Protein AF-A0A388RXY1-F1 (afdb_monomer)

Radiu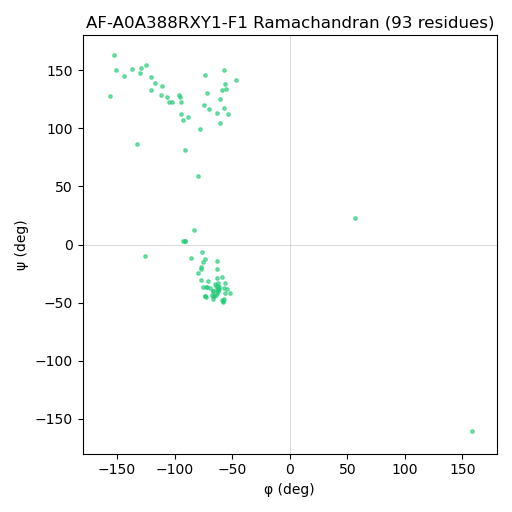s of gyration: 19.33 Å; Cα contacts (8 Å, |Δi|>4): 39; chains: 1; bounding box: 36×38×50 Å

Structure (mmCIF, N/CA/C/O backbone):
data_AF-A0A388RXY1-F1
#
_entry.id   AF-A0A388RXY1-F1
#
loop_
_atom_site.group_PDB
_atom_site.id
_atom_site.type_symbol
_atom_site.label_atom_id
_atom_site.label_alt_id
_atom_site.label_comp_id
_atom_site.label_asym_id
_atom_site.label_entity_id
_atom_site.label_seq_id
_atom_site.pdbx_PDB_ins_code
_atom_site.Cartn_x
_atom_site.Cartn_y
_atom_site.Cartn_z
_atom_site.occupancy
_atom_site.B_iso_or_equiv
_atom_site.auth_seq_id
_atom_site.auth_comp_id
_atom_site.auth_asym_id
_atom_site.auth_atom_id
_atom_site.pdbx_PDB_model_num
ATOM 1 N N . MET A 1 1 ? -9.879 15.200 8.967 1.00 63.88 1 MET A N 1
ATOM 2 C CA . MET A 1 1 ? -8.421 15.382 9.132 1.00 63.88 1 MET A CA 1
ATOM 3 C C . MET A 1 1 ? -7.733 14.578 8.036 1.00 63.88 1 MET A C 1
ATOM 5 O O . MET A 1 1 ? -8.194 13.479 7.759 1.00 63.88 1 MET A O 1
ATOM 9 N N . GLN A 1 2 ? -6.733 15.134 7.351 1.00 75.50 2 GLN A N 1
ATOM 10 C CA . GLN A 1 2 ? -5.951 14.413 6.338 1.00 75.50 2 GLN A CA 1
ATOM 11 C C . GLN A 1 2 ? -4.581 14.123 6.943 1.00 75.50 2 GLN A C 1
ATOM 13 O O . GLN A 1 2 ? -3.935 15.038 7.448 1.00 75.50 2 GLN A O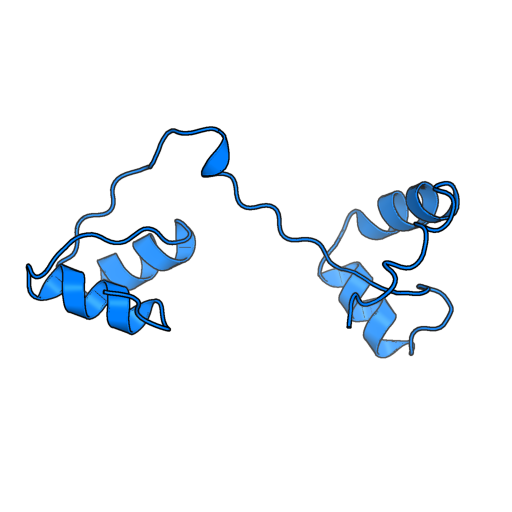 1
ATOM 18 N N . VAL A 1 3 ? -4.163 12.863 6.922 1.00 79.94 3 VAL A N 1
ATOM 19 C CA . VAL A 1 3 ? -2.858 12.422 7.427 1.00 79.94 3 VAL A CA 1
ATOM 20 C C . VAL A 1 3 ? -2.062 11.840 6.271 1.00 79.94 3 VAL A C 1
ATOM 22 O O . VAL A 1 3 ? -2.611 11.167 5.401 1.00 79.94 3 VAL A O 1
ATOM 25 N N . ASN A 1 4 ? -0.768 12.145 6.230 1.00 82.00 4 ASN A N 1
ATOM 26 C CA . ASN A 1 4 ? 0.055 11.886 5.049 1.00 82.00 4 ASN A CA 1
ATOM 27 C C . ASN A 1 4 ? 0.737 10.505 5.063 1.00 82.00 4 ASN A C 1
ATOM 29 O O . ASN A 1 4 ? 1.530 10.193 4.178 1.00 82.00 4 ASN A O 1
ATOM 33 N N . SER A 1 5 ? 0.470 9.678 6.075 1.00 89.62 5 SER A N 1
ATOM 34 C CA . SER A 1 5 ? 1.127 8.385 6.231 1.00 89.62 5 SER A CA 1
ATOM 35 C C . SER A 1 5 ? 0.242 7.368 6.953 1.00 89.62 5 SER A C 1
ATOM 37 O O . SER A 1 5 ? -0.621 7.716 7.760 1.00 89.62 5 SER A O 1
ATOM 39 N N . TYR A 1 6 ? 0.430 6.087 6.632 1.00 91.06 6 TYR A N 1
ATOM 40 C CA 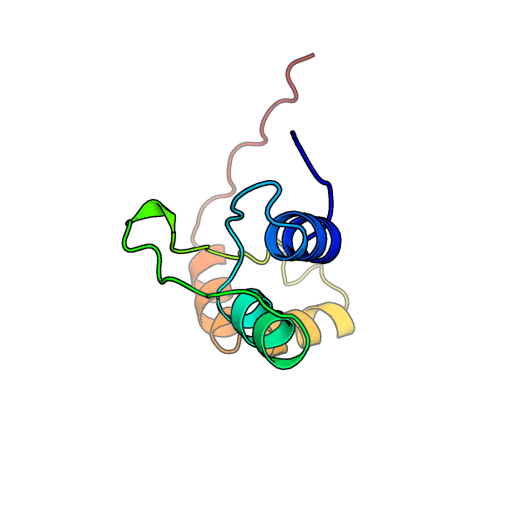. TYR A 1 6 ? -0.405 5.006 7.167 1.00 91.06 6 TYR A CA 1
ATOM 41 C C . TYR A 1 6 ? -0.161 4.734 8.655 1.00 91.06 6 TYR A C 1
ATOM 43 O O . TYR A 1 6 ? -1.090 4.352 9.358 1.00 91.06 6 TYR A O 1
ATOM 51 N N . ASP A 1 7 ? 1.060 4.936 9.141 1.00 92.50 7 ASP A N 1
ATOM 52 C CA . ASP A 1 7 ? 1.398 4.868 10.564 1.00 92.50 7 ASP A CA 1
ATOM 53 C C . ASP A 1 7 ? 0.673 5.958 11.360 1.00 92.50 7 ASP A C 1
ATOM 55 O O . ASP A 1 7 ? 0.063 5.648 12.377 1.00 92.50 7 ASP A O 1
ATOM 59 N N . ALA A 1 8 ? 0.628 7.196 10.857 1.00 93.69 8 ALA A N 1
ATOM 60 C CA . ALA A 1 8 ? -0.133 8.274 11.488 1.00 93.69 8 ALA A CA 1
ATOM 61 C C . ALA A 1 8 ? -1.642 7.972 11.527 1.00 93.69 8 ALA A C 1
ATOM 63 O O . ALA A 1 8 ? -2.291 8.234 12.538 1.00 93.69 8 ALA A O 1
ATOM 64 N N . VAL A 1 9 ? -2.197 7.368 10.463 1.00 94.25 9 VAL A N 1
ATOM 65 C CA . VAL A 1 9 ? -3.582 6.857 10.479 1.00 94.25 9 VAL A CA 1
ATOM 66 C C . VAL A 1 9 ? -3.761 5.843 11.608 1.00 94.25 9 VAL A C 1
ATOM 68 O O . VAL A 1 9 ? -4.711 5.954 12.373 1.00 94.25 9 VAL A O 1
ATOM 71 N N . CYS A 1 10 ? -2.871 4.854 11.715 1.00 94.75 10 CYS A N 1
ATOM 72 C CA . CYS A 1 10 ? -3.018 3.784 12.701 1.00 94.75 10 CYS A CA 1
ATOM 73 C C . CYS A 1 10 ? -2.883 4.304 14.137 1.00 94.75 10 CYS A C 1
ATOM 75 O O . CYS A 1 10 ? -3.688 3.918 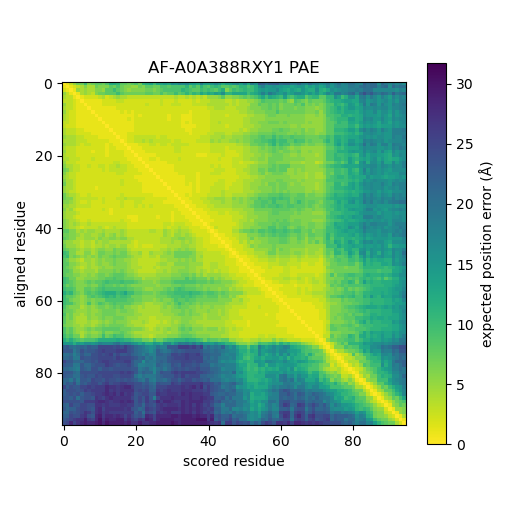14.973 1.00 94.75 10 CYS A O 1
ATOM 77 N N . LEU A 1 11 ? -1.958 5.233 14.397 1.00 94.31 11 LEU A N 1
ATOM 78 C CA . LEU A 1 11 ? -1.811 5.890 15.702 1.00 94.31 11 LEU A CA 1
ATOM 79 C C . LEU A 1 11 ? -3.061 6.689 16.092 1.00 94.31 11 LEU A C 1
ATOM 81 O O . LEU A 1 11 ? -3.493 6.649 17.242 1.00 94.31 11 LEU A O 1
ATOM 85 N N . MET A 1 12 ? -3.676 7.388 15.134 1.00 94.94 12 MET A N 1
ATOM 86 C CA . MET A 1 12 ? -4.938 8.100 15.359 1.00 94.94 12 MET A CA 1
ATOM 87 C C . MET A 1 12 ? -6.078 7.132 15.712 1.00 94.94 12 MET A C 1
ATOM 89 O O . MET A 1 12 ? -6.866 7.423 16.608 1.00 94.94 12 MET A O 1
ATOM 93 N N . VAL A 1 13 ? -6.167 5.988 15.023 1.00 95.50 13 VAL A N 1
ATOM 94 C CA . VAL A 1 13 ? -7.178 4.951 15.298 1.00 95.50 13 VAL A CA 1
ATOM 95 C C . VAL A 1 13 ? -6.942 4.296 16.660 1.00 95.50 13 VAL A C 1
ATOM 97 O O . VAL A 1 13 ? -7.890 4.119 17.412 1.00 95.50 13 VAL A O 1
ATOM 100 N N . GLU A 1 14 ? -5.693 3.968 16.992 1.00 96.06 14 GLU A N 1
ATOM 101 C CA . GLU A 1 14 ? -5.302 3.385 18.284 1.00 96.06 14 GLU A CA 1
ATOM 102 C C . GLU A 1 14 ? -5.567 4.331 19.462 1.00 96.06 14 GLU A C 1
ATOM 104 O O . GLU A 1 14 ? -5.855 3.878 20.563 1.00 96.06 14 GLU A O 1
ATOM 109 N N . SER A 1 15 ? -5.528 5.643 19.220 1.00 95.94 15 SER A N 1
ATOM 110 C CA . SER A 1 15 ? -5.873 6.668 20.214 1.00 95.94 15 SER A CA 1
ATOM 111 C C . SER A 1 15 ? -7.384 6.935 20.311 1.00 95.94 15 SER A C 1
ATOM 113 O O . SER A 1 15 ? -7.785 7.960 20.859 1.00 95.94 15 SER A O 1
ATOM 115 N N . ASP A 1 16 ? -8.223 6.078 19.717 1.00 94.88 16 ASP A N 1
ATOM 116 C CA . ASP A 1 16 ? -9.684 6.222 19.638 1.00 94.88 16 ASP A CA 1
ATOM 117 C C . ASP A 1 16 ? -10.159 7.539 18.986 1.00 94.88 16 ASP A C 1
ATOM 119 O O . ASP A 1 16 ? -11.291 7.987 19.172 1.00 94.88 16 ASP A O 1
ATOM 123 N N 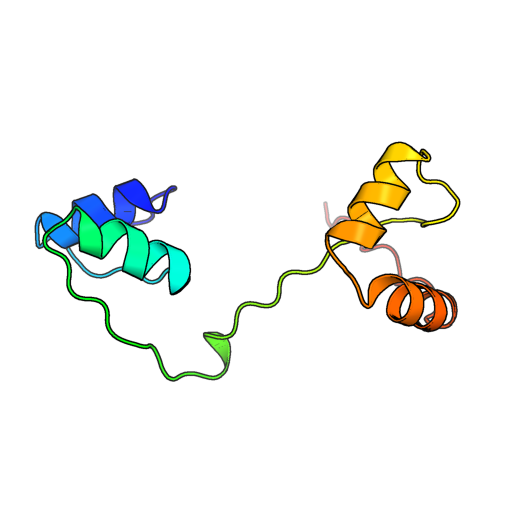. MET A 1 17 ? -9.313 8.173 18.165 1.00 94.62 17 MET A N 1
ATOM 124 C CA . MET A 1 17 ? -9.609 9.471 17.541 1.00 94.62 17 MET A CA 1
ATOM 125 C C . MET A 1 17 ? -10.254 9.354 16.151 1.00 94.62 17 MET A C 1
ATOM 127 O O . MET A 1 17 ? -10.494 10.371 15.495 1.00 94.62 17 MET A O 1
ATOM 131 N N . GLY A 1 18 ? -10.536 8.140 15.665 1.00 92.75 18 GLY A N 1
ATOM 132 C CA . GLY A 1 18 ? -11.262 7.945 14.410 1.00 92.75 18 GLY A CA 1
ATOM 133 C C . GLY A 1 18 ? -11.064 6.585 13.745 1.00 92.75 18 GLY A C 1
ATOM 134 O O . GLY A 1 18 ? -10.642 5.615 14.364 1.00 92.75 18 GLY A O 1
ATOM 135 N N . ILE A 1 19 ? -11.376 6.533 12.446 1.00 94.69 19 ILE A N 1
ATOM 136 C CA . ILE A 1 19 ? -11.239 5.352 11.580 1.00 94.69 19 ILE A CA 1
ATOM 137 C C . ILE A 1 19 ? -10.390 5.678 10.345 1.00 94.69 19 ILE A C 1
ATOM 139 O O . ILE A 1 19 ? -10.332 6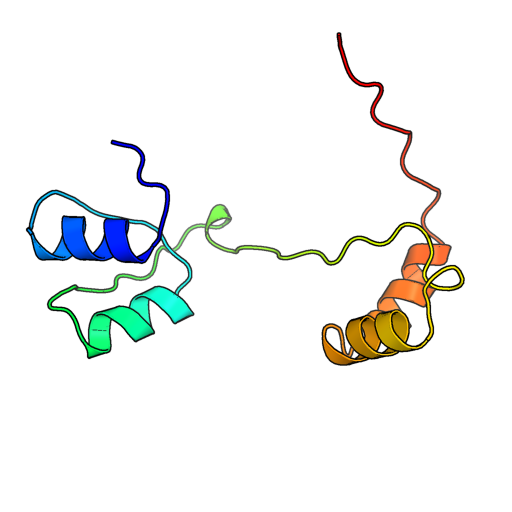.829 9.907 1.00 94.69 19 ILE A O 1
ATOM 143 N N . GLY A 1 20 ? -9.754 4.662 9.758 1.00 93.06 20 GLY A N 1
ATOM 144 C CA . GLY A 1 20 ? -8.894 4.807 8.584 1.00 93.06 20 GLY A CA 1
ATOM 145 C C . GLY A 1 20 ? -9.105 3.712 7.541 1.00 93.06 20 GLY A C 1
ATOM 146 O O . GLY A 1 20 ? -9.463 2.585 7.871 1.00 93.06 20 GLY A O 1
ATOM 147 N N . ILE A 1 21 ? -8.857 4.042 6.270 1.00 93.12 21 ILE A N 1
ATOM 148 C CA . ILE A 1 21 ? -8.883 3.095 5.147 1.00 93.12 21 ILE A CA 1
ATOM 149 C C . ILE A 1 21 ? -7.456 2.932 4.626 1.00 93.12 21 ILE A C 1
ATOM 151 O O . ILE A 1 21 ? -6.777 3.913 4.328 1.00 93.12 21 ILE A O 1
ATOM 155 N N . LEU A 1 22 ? -7.002 1.688 4.494 1.00 92.31 22 LEU A N 1
ATOM 156 C CA . LEU A 1 22 ? -5.660 1.355 4.028 1.00 92.31 22 LEU A CA 1
ATOM 157 C C . LEU A 1 22 ? -5.640 -0.026 3.346 1.00 92.31 22 LEU A C 1
ATOM 159 O O . LEU A 1 22 ? -6.567 -0.817 3.532 1.00 92.31 22 LEU A O 1
ATOM 163 N N . PRO A 1 23 ? -4.599 -0.350 2.553 1.00 91.69 23 PRO A N 1
ATOM 164 C CA . PRO A 1 23 ? -4.427 -1.689 1.996 1.00 91.69 23 PRO A CA 1
ATOM 165 C C . PRO A 1 23 ? -4.405 -2.770 3.084 1.00 91.69 23 PRO A C 1
ATOM 167 O O . PRO A 1 23 ? -3.741 -2.615 4.110 1.00 91.69 23 PRO A O 1
ATOM 170 N N . VAL A 1 24 ? -5.073 -3.899 2.824 1.00 92.12 24 VAL A N 1
ATOM 171 C CA . VAL A 1 24 ? -5.244 -4.994 3.798 1.00 92.12 24 VAL A CA 1
ATOM 172 C C . VAL A 1 24 ? -3.922 -5.514 4.371 1.00 92.12 24 VAL A C 1
ATOM 174 O O . VAL A 1 24 ? -3.834 -5.771 5.568 1.00 92.12 24 VAL A O 1
ATOM 177 N N . SER A 1 25 ? -2.872 -5.599 3.549 1.00 90.25 25 SER A N 1
ATOM 178 C CA . SER A 1 25 ? -1.549 -6.066 3.975 1.00 90.25 25 SER A CA 1
ATOM 179 C C . SER A 1 25 ? -0.905 -5.148 5.016 1.00 90.25 25 SER A C 1
ATOM 181 O O . SER A 1 25 ? -0.248 -5.627 5.940 1.00 90.25 25 SER A O 1
ATOM 183 N N . LEU A 1 26 ? -1.116 -3.833 4.899 1.00 92.25 26 LEU A N 1
ATOM 184 C CA . LEU A 1 26 ? -0.649 -2.862 5.885 1.00 92.25 26 LEU A CA 1
ATOM 185 C C . LEU A 1 26 ? -1.500 -2.923 7.152 1.00 92.25 26 LEU A C 1
ATOM 187 O O . LEU A 1 26 ? -0.937 -2.981 8.240 1.00 92.25 26 LEU A O 1
ATOM 191 N N . ALA A 1 27 ? -2.828 -2.998 7.022 1.00 94.19 27 ALA A N 1
ATOM 192 C CA . ALA A 1 27 ? -3.735 -3.088 8.169 1.00 94.19 27 ALA A CA 1
ATOM 193 C C . ALA A 1 27 ? -3.410 -4.297 9.051 1.00 94.19 27 ALA A C 1
ATOM 195 O O . ALA A 1 27 ? -3.252 -4.167 10.261 1.00 94.19 27 ALA A O 1
ATOM 196 N N . GLN A 1 28 ? -3.215 -5.462 8.429 1.00 94.62 28 GLN A N 1
ATOM 197 C CA . GLN A 1 28 ? -2.803 -6.682 9.121 1.00 94.62 28 GLN A CA 1
ATOM 198 C C . GLN A 1 28 ? -1.429 -6.544 9.778 1.00 94.62 28 GLN A C 1
ATOM 200 O O . GLN A 1 28 ? -1.209 -7.103 10.847 1.00 94.62 28 GLN A O 1
ATOM 205 N N . ARG A 1 29 ? -0.489 -5.818 9.159 1.00 94.56 29 ARG A N 1
ATOM 206 C CA . ARG A 1 29 ? 0.840 -5.599 9.738 1.00 94.56 29 ARG A CA 1
ATOM 207 C C . ARG A 1 29 ? 0.771 -4.742 10.998 1.00 94.56 29 ARG A C 1
ATOM 209 O O . ARG A 1 29 ? 1.395 -5.127 11.979 1.00 94.56 29 ARG A O 1
ATOM 216 N N . TYR A 1 30 ? 0.032 -3.635 10.971 1.00 95.50 30 TYR A N 1
ATOM 217 C CA . TYR A 1 30 ? -0.111 -2.752 12.131 1.00 95.50 30 TYR A CA 1
ATOM 218 C C . TYR A 1 30 ? -0.930 -3.398 13.249 1.00 95.50 30 TYR A C 1
ATOM 220 O O . TYR A 1 30 ? -0.537 -3.309 14.404 1.00 95.50 30 TYR A O 1
ATOM 228 N N . ALA A 1 31 ? -1.976 -4.160 12.923 1.00 95.69 31 ALA A N 1
ATOM 229 C CA . ALA A 1 31 ? -2.766 -4.892 13.917 1.00 95.69 31 ALA A CA 1
ATOM 230 C C . ALA A 1 31 ? -1.975 -5.971 14.686 1.00 95.69 31 ALA A C 1
ATOM 232 O O . ALA A 1 31 ? -2.444 -6.458 15.708 1.00 95.69 31 ALA A O 1
ATOM 233 N N . ARG A 1 32 ? -0.774 -6.360 14.222 1.00 96.19 32 ARG A N 1
ATOM 234 C CA . ARG A 1 32 ? 0.129 -7.237 14.993 1.00 96.19 32 ARG A CA 1
ATOM 235 C C . ARG A 1 32 ? 0.861 -6.514 16.123 1.00 96.19 32 ARG A C 1
ATOM 237 O O . ARG A 1 32 ? 1.369 -7.183 17.014 1.00 96.19 32 ARG A O 1
ATOM 244 N N . THR A 1 33 ? 0.982 -5.192 16.050 1.00 95.62 33 THR A N 1
ATOM 245 C CA . THR A 1 33 ? 1.803 -4.389 16.970 1.00 95.62 33 THR A CA 1
ATOM 246 C C . THR A 1 33 ? 1.033 -3.261 17.654 1.00 95.62 33 THR A C 1
ATOM 248 O O . THR A 1 33 ? 1.588 -2.639 18.548 1.00 95.62 33 THR A O 1
ATOM 251 N N . MET A 1 34 ? -0.200 -2.983 17.227 1.00 95.69 34 MET A N 1
ATOM 252 C CA . MET A 1 34 ? -1.059 -1.899 17.714 1.00 95.69 34 MET A CA 1
ATOM 253 C C . MET A 1 34 ? -2.442 -2.439 18.085 1.00 95.69 34 MET A C 1
ATOM 255 O O . MET A 1 34 ? -2.920 -3.406 17.483 1.00 95.69 34 MET A O 1
ATOM 259 N N . ALA A 1 35 ? -3.115 -1.786 19.029 1.00 95.62 35 ALA A N 1
ATOM 260 C CA . ALA A 1 35 ? -4.449 -2.138 19.512 1.00 95.62 35 ALA A CA 1
ATOM 261 C C . ALA A 1 35 ? -5.564 -1.657 18.560 1.00 95.62 35 ALA A C 1
ATOM 263 O O . ALA A 1 35 ? -6.452 -0.902 18.939 1.00 95.62 35 ALA A O 1
ATOM 264 N N . ILE A 1 36 ? -5.534 -2.108 17.301 1.00 95.75 36 ILE A N 1
ATOM 265 C CA . ILE A 1 36 ? -6.503 -1.716 16.267 1.00 95.75 36 ILE A CA 1
ATOM 266 C C . ILE A 1 36 ? -7.260 -2.918 15.699 1.00 95.75 36 ILE A C 1
ATOM 268 O O . ILE A 1 36 ? -6.710 -4.002 15.496 1.00 95.75 36 ILE A O 1
ATOM 272 N N . ARG A 1 37 ? -8.542 -2.718 15.377 1.00 95.69 37 ARG A N 1
ATOM 273 C CA . ARG A 1 37 ? -9.379 -3.730 14.721 1.00 95.69 37 ARG A CA 1
ATOM 274 C C . ARG A 1 37 ? -9.401 -3.514 13.210 1.00 95.69 37 ARG A C 1
ATOM 276 O O . ARG A 1 37 ? -9.734 -2.433 12.735 1.00 95.69 37 ARG A O 1
ATOM 283 N N . VAL A 1 38 ? -9.124 -4.571 12.449 1.00 96.12 38 VAL A N 1
ATOM 284 C CA . VAL A 1 38 ? -9.220 -4.556 10.982 1.00 96.12 38 VAL A CA 1
ATOM 285 C C . VAL A 1 38 ? -10.578 -5.095 10.546 1.00 96.12 38 VAL A C 1
ATOM 287 O O . VAL A 1 38 ? -10.954 -6.206 10.913 1.00 96.12 38 VAL A O 1
ATOM 290 N N . VAL A 1 39 ? -11.293 -4.326 9.727 1.00 94.94 39 VAL A N 1
ATOM 291 C CA . VAL A 1 39 ? -12.563 -4.731 9.111 1.00 94.94 39 VAL A CA 1
ATOM 292 C C . VAL A 1 39 ? -12.409 -4.677 7.594 1.00 94.94 39 VAL A C 1
ATOM 294 O O . VAL A 1 39 ? -11.869 -3.713 7.050 1.00 94.94 39 VAL A O 1
ATOM 297 N N . ARG A 1 40 ? -12.852 -5.728 6.894 1.00 92.69 40 ARG A N 1
ATOM 298 C CA . ARG A 1 40 ? -12.822 -5.760 5.428 1.00 92.69 40 ARG A CA 1
ATOM 299 C C . ARG A 1 40 ? -13.877 -4.805 4.875 1.00 92.69 40 ARG A C 1
ATOM 301 O O . ARG A 1 40 ? -15.040 -4.877 5.254 1.00 92.69 40 ARG A O 1
ATOM 308 N N . LEU A 1 41 ? -13.462 -3.962 3.937 1.00 93.69 41 LEU A N 1
ATOM 309 C CA . LEU A 1 41 ? -14.349 -3.057 3.223 1.00 93.69 41 LEU A CA 1
ATOM 310 C C . LEU A 1 41 ? -14.834 -3.709 1.931 1.00 93.69 41 LEU A C 1
ATOM 312 O O . LEU A 1 41 ? -14.057 -3.876 0.988 1.00 93.69 41 LEU A O 1
ATOM 316 N N . ASP A 1 42 ? -16.101 -4.108 1.915 1.00 93.12 42 ASP A N 1
ATOM 317 C CA . ASP A 1 42 ? -16.715 -4.779 0.773 1.00 93.12 42 ASP A CA 1
ATOM 318 C C . ASP A 1 42 ? -17.364 -3.765 -0.167 1.00 93.12 42 ASP A C 1
ATOM 320 O O . ASP A 1 42 ? -18.553 -3.462 -0.091 1.00 93.12 42 ASP A O 1
ATOM 324 N N . ALA A 1 43 ? -16.537 -3.162 -1.016 1.00 90.88 43 ALA A N 1
ATOM 325 C CA . ALA A 1 43 ? -17.003 -2.224 -2.021 1.00 90.88 43 ALA A CA 1
ATOM 326 C C . ALA A 1 43 ? -16.184 -2.354 -3.314 1.00 90.88 43 ALA A C 1
ATOM 328 O O . ALA A 1 43 ? -14.965 -2.535 -3.242 1.00 90.88 43 ALA A O 1
ATOM 329 N N . PRO A 1 44 ? -16.793 -2.182 -4.505 1.00 89.19 44 PRO A N 1
ATOM 330 C CA . PRO A 1 44 ? -16.083 -2.319 -5.781 1.00 89.19 44 PRO A CA 1
ATOM 331 C C . PRO A 1 44 ? -14.857 -1.404 -5.914 1.00 89.19 44 PRO A C 1
ATOM 333 O O . PRO A 1 44 ? -13.848 -1.778 -6.509 1.00 89.19 44 PRO A O 1
ATOM 336 N N . TRP A 1 45 ? -14.919 -0.212 -5.318 1.00 89.50 45 TRP A N 1
ATOM 337 C CA . TRP A 1 45 ? -13.834 0.767 -5.328 1.00 89.50 45 TRP A CA 1
ATOM 338 C C . TRP A 1 45 ? -12.677 0.419 -4.378 1.00 89.50 45 TRP A C 1
ATOM 340 O O . TRP A 1 45 ? -11.593 0.985 -4.510 1.00 89.50 45 TRP A O 1
ATOM 350 N N . ALA A 1 46 ? -12.868 -0.509 -3.432 1.00 91.19 46 ALA A N 1
ATOM 351 C CA . ALA A 1 46 ? -11.845 -0.892 -2.455 1.00 91.19 46 ALA A CA 1
ATOM 352 C C . ALA A 1 46 ? -10.720 -1.743 -3.079 1.00 91.19 46 ALA A C 1
ATOM 354 O O . ALA A 1 46 ? -9.658 -1.933 -2.479 1.00 91.19 46 ALA A O 1
ATOM 355 N N . HIS A 1 47 ? -10.920 -2.232 -4.307 1.00 88.69 47 HIS A N 1
ATOM 356 C CA . HIS A 1 47 ? -9.899 -2.928 -5.078 1.00 88.69 47 HIS A CA 1
ATOM 357 C C . HIS A 1 47 ? -8.903 -1.943 -5.693 1.00 88.69 47 HIS A C 1
ATOM 359 O O . HIS A 1 47 ? -9.124 -1.358 -6.755 1.00 88.69 47 HIS A O 1
ATOM 365 N N . ARG A 1 48 ? -7.753 -1.795 -5.034 1.00 83.38 48 ARG A N 1
ATOM 366 C CA . ARG A 1 48 ? -6.659 -0.956 -5.526 1.00 83.38 48 ARG A CA 1
ATOM 367 C C . ARG A 1 48 ? -5.936 -1.627 -6.698 1.00 83.38 48 ARG A C 1
ATOM 369 O O . ARG A 1 48 ? -5.332 -2.682 -6.528 1.00 83.38 48 ARG A O 1
ATOM 376 N N . LYS A 1 49 ? -5.929 -0.974 -7.863 1.00 84.50 49 LYS A N 1
ATOM 377 C CA . LYS A 1 49 ? -5.097 -1.351 -9.018 1.00 84.50 49 LYS A CA 1
ATOM 378 C C . LYS A 1 49 ? -3.798 -0.542 -9.003 1.00 84.50 49 LYS A C 1
ATOM 380 O O . LYS A 1 49 ? -3.843 0.687 -8.988 1.00 84.50 49 LYS A O 1
ATOM 385 N N . LEU A 1 50 ? -2.654 -1.223 -8.976 1.00 82.94 50 LE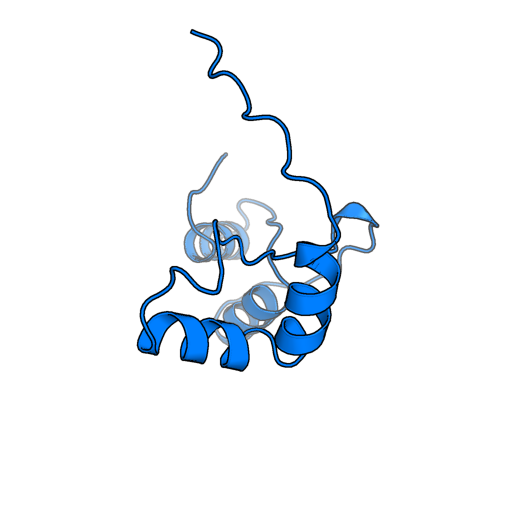U A N 1
ATOM 386 C CA . LEU A 1 50 ? -1.331 -0.609 -9.121 1.00 82.94 50 LEU A CA 1
ATOM 387 C C . LEU A 1 50 ? -0.832 -0.865 -10.540 1.00 82.94 50 LEU A C 1
ATOM 389 O O . LEU A 1 50 ? -0.732 -2.017 -10.949 1.00 82.94 50 LEU A O 1
ATOM 393 N N . ASN A 1 51 ? -0.520 0.204 -11.269 1.00 85.44 51 ASN A N 1
ATOM 394 C CA . ASN A 1 51 ? -0.031 0.120 -12.642 1.00 85.44 51 ASN A CA 1
ATOM 395 C C . ASN A 1 51 ? 1.435 0.551 -12.695 1.00 85.44 51 ASN A C 1
ATOM 397 O O . ASN A 1 51 ? 1.803 1.569 -12.103 1.00 85.44 51 ASN A O 1
ATOM 401 N N . LEU A 1 52 ? 2.254 -0.201 -13.429 1.00 85.44 52 LEU A N 1
ATOM 402 C CA . LEU A 1 52 ? 3.626 0.176 -13.745 1.00 85.44 52 LEU A CA 1
ATOM 403 C C . LEU A 1 52 ? 3.642 0.883 -15.104 1.00 85.44 52 LEU A C 1
ATOM 405 O O . LEU A 1 52 ? 3.356 0.269 -16.128 1.00 85.44 52 LEU A O 1
ATOM 409 N N . CYS A 1 53 ? 3.946 2.180 -15.112 1.00 87.25 53 CYS A N 1
ATOM 410 C CA . CYS A 1 53 ? 3.894 3.001 -16.322 1.00 87.25 53 CYS A CA 1
ATOM 411 C C . CYS A 1 53 ? 5.301 3.293 -16.842 1.00 87.25 53 CYS A C 1
ATOM 413 O O . CYS A 1 53 ? 6.111 3.909 -16.149 1.00 87.25 53 CYS A O 1
ATOM 415 N N . ILE A 1 54 ? 5.562 2.915 -18.089 1.00 85.44 54 ILE A N 1
ATOM 416 C CA . ILE A 1 54 ? 6.819 3.178 -18.790 1.00 85.44 54 ILE A CA 1
ATOM 417 C C . ILE A 1 54 ? 6.519 3.777 -20.160 1.00 85.44 54 ILE A C 1
ATOM 419 O O . ILE A 1 54 ? 5.491 3.486 -20.765 1.00 85.44 54 ILE A O 1
ATOM 423 N N . ARG A 1 55 ? 7.404 4.649 -20.649 1.00 84.19 55 ARG A N 1
ATOM 424 C CA . ARG A 1 55 ? 7.213 5.293 -21.957 1.00 84.19 55 ARG A CA 1
ATOM 425 C C . ARG A 1 55 ? 7.465 4.331 -23.118 1.00 84.19 55 ARG A C 1
ATOM 427 O O . ARG A 1 55 ? 6.736 4.358 -24.096 1.00 84.19 55 ARG A O 1
ATOM 434 N N . SER A 1 56 ? 8.541 3.559 -23.029 1.00 86.38 56 SER A N 1
ATOM 435 C CA . SER A 1 56 ? 8.930 2.539 -23.999 1.00 86.38 56 SER A CA 1
ATOM 436 C C . SER A 1 56 ? 9.800 1.529 -23.270 1.00 86.38 56 SER A C 1
ATOM 438 O O . SER A 1 56 ? 10.750 1.930 -22.599 1.00 86.38 56 SER A O 1
ATOM 440 N N . TYR A 1 57 ? 9.458 0.248 -23.377 1.00 86.94 57 TYR A N 1
ATOM 441 C CA . TYR A 1 57 ? 10.220 -0.831 -22.754 1.00 86.94 57 TYR A CA 1
ATOM 442 C C . TYR A 1 57 ? 11.609 -0.984 -23.387 1.00 86.94 57 TYR A C 1
ATOM 444 O O . TYR A 1 57 ? 12.606 -1.107 -22.677 1.00 86.94 57 TYR A O 1
ATOM 452 N N . GLU A 1 58 ? 11.698 -0.855 -24.712 1.00 87.75 58 GLU A N 1
ATOM 453 C CA . GLU A 1 58 ? 12.962 -0.958 -25.451 1.00 87.75 58 GLU A CA 1
ATOM 454 C C . GLU A 1 58 ? 13.947 0.162 -25.101 1.00 87.75 58 GLU A C 1
ATOM 456 O O . GLU A 1 58 ? 15.155 -0.060 -25.022 1.00 87.75 58 GLU A O 1
ATOM 461 N N . ALA A 1 59 ? 13.433 1.359 -24.810 1.00 91.06 59 ALA A N 1
ATOM 462 C CA . ALA A 1 59 ? 14.250 2.506 -24.422 1.00 91.06 59 ALA A CA 1
ATOM 463 C C . ALA A 1 59 ? 14.761 2.444 -22.968 1.00 91.06 59 ALA A C 1
ATOM 465 O O . ALA A 1 59 ? 15.525 3.318 -22.553 1.00 91.06 59 ALA A O 1
ATOM 466 N N . LEU A 1 60 ? 14.335 1.460 -22.166 1.00 92.31 60 LEU A N 1
ATOM 467 C CA . LEU A 1 60 ? 14.794 1.317 -20.784 1.00 92.31 60 LEU A CA 1
ATOM 468 C C . LEU A 1 60 ? 16.235 0.789 -20.719 1.00 92.31 60 LEU A C 1
ATOM 470 O O . LEU A 1 60 ? 16.611 -0.094 -21.490 1.00 92.31 60 LEU A O 1
ATOM 474 N N . PRO A 1 61 ? 17.035 1.220 -19.729 1.00 95.06 61 PRO A N 1
ATOM 475 C CA . PRO A 1 61 ? 18.266 0.522 -19.378 1.00 95.06 61 PRO A CA 1
ATOM 476 C C . PRO A 1 61 ? 17.993 -0.947 -19.019 1.00 95.06 61 PRO A C 1
ATOM 478 O O . PRO A 1 61 ? 16.953 -1.273 -18.443 1.00 95.06 61 PRO A O 1
ATOM 481 N N . VAL A 1 62 ? 18.963 -1.832 -19.272 1.00 93.62 62 VAL A N 1
ATOM 482 C CA . VAL A 1 62 ? 18.846 -3.282 -19.004 1.00 93.62 62 VAL A CA 1
ATOM 483 C C . VAL A 1 62 ? 18.394 -3.574 -17.567 1.00 93.62 62 VAL A C 1
ATOM 485 O O . VAL A 1 62 ? 17.543 -4.433 -17.349 1.00 93.62 62 VAL A O 1
ATOM 488 N N . ALA A 1 63 ? 18.925 -2.844 -16.582 1.00 94.75 63 ALA A N 1
ATOM 489 C CA . ALA A 1 63 ? 18.551 -3.015 -15.178 1.00 94.75 63 ALA A CA 1
ATOM 490 C C . ALA A 1 63 ? 17.068 -2.692 -14.914 1.00 94.75 63 ALA A C 1
ATOM 492 O O . ALA A 1 63 ? 16.409 -3.398 -14.153 1.00 94.75 63 ALA A O 1
ATOM 493 N N . ALA A 1 64 ? 16.524 -1.666 -15.575 1.00 92.06 64 ALA A N 1
ATOM 494 C CA . ALA A 1 64 ? 15.120 -1.291 -15.441 1.00 92.06 64 ALA A CA 1
ATOM 495 C C . ALA A 1 64 ? 14.189 -2.305 -16.124 1.00 92.06 64 ALA A C 1
ATOM 497 O O . ALA A 1 64 ? 13.144 -2.622 -15.563 1.00 92.06 64 ALA A O 1
ATOM 498 N N . ARG A 1 65 ? 14.585 -2.879 -17.272 1.00 91.81 65 ARG A N 1
ATOM 499 C CA . ARG A 1 65 ? 13.843 -3.990 -17.898 1.00 91.81 65 ARG A CA 1
ATOM 500 C C . ARG A 1 65 ? 13.734 -5.196 -16.968 1.00 91.81 65 ARG A C 1
ATOM 502 O O . ARG A 1 65 ? 12.630 -5.654 -16.707 1.00 91.81 65 ARG A O 1
ATOM 509 N N . LYS A 1 66 ? 14.850 -5.613 -16.357 1.00 92.00 66 LYS A N 1
ATOM 510 C CA . LYS A 1 66 ? 14.853 -6.711 -15.373 1.00 92.00 66 LYS A CA 1
ATOM 511 C C . LYS A 1 66 ? 13.911 -6.456 -14.194 1.00 92.00 66 LYS A C 1
ATOM 513 O O . LYS A 1 66 ? 13.279 -7.387 -13.708 1.00 92.00 66 LYS A O 1
ATOM 518 N N . LEU A 1 67 ? 13.815 -5.209 -13.727 1.00 92.38 67 LEU A N 1
ATOM 519 C CA . LEU A 1 67 ? 12.873 -4.842 -12.670 1.00 92.38 67 LEU A CA 1
ATOM 520 C C . LEU A 1 67 ? 11.418 -4.974 -13.135 1.00 92.38 67 LEU A C 1
ATOM 522 O O . LEU A 1 67 ? 10.599 -5.507 -12.393 1.00 92.38 67 LEU A O 1
ATOM 526 N N . VAL A 1 68 ? 11.097 -4.503 -14.344 1.00 92.06 68 VAL A N 1
ATOM 527 C CA . VAL A 1 68 ? 9.756 -4.647 -14.934 1.00 92.06 68 VAL A CA 1
ATOM 528 C C . VAL A 1 68 ? 9.380 -6.125 -15.031 1.00 92.06 68 VAL A C 1
ATOM 530 O O . VAL A 1 68 ? 8.315 -6.502 -14.548 1.00 92.06 68 VAL A O 1
ATOM 533 N N . ASP A 1 69 ? 10.273 -6.959 -15.563 1.00 89.56 69 ASP A N 1
ATOM 534 C CA . ASP A 1 69 ? 10.046 -8.401 -15.719 1.00 89.56 69 ASP A CA 1
ATOM 535 C C . ASP A 1 69 ? 9.837 -9.090 -14.360 1.00 89.56 69 ASP A C 1
ATOM 537 O O . ASP A 1 69 ? 9.002 -9.980 -14.217 1.00 89.56 69 ASP A O 1
ATOM 541 N N . HIS A 1 70 ? 10.561 -8.648 -13.326 1.00 90.06 70 HIS A N 1
ATOM 542 C CA . HIS A 1 70 ? 10.427 -9.190 -11.976 1.00 90.06 70 HIS A CA 1
ATOM 543 C C . HIS A 1 70 ? 9.125 -8.763 -11.282 1.00 90.06 70 HIS A C 1
ATOM 545 O O . HIS A 1 70 ? 8.455 -9.582 -10.653 1.00 90.06 70 HIS A O 1
ATOM 551 N N . LEU A 1 71 ? 8.761 -7.481 -11.372 1.00 89.06 71 LEU A N 1
ATOM 552 C CA . LEU A 1 71 ? 7.567 -6.933 -10.717 1.00 89.06 71 LEU A CA 1
ATOM 553 C C . LEU A 1 71 ? 6.275 -7.292 -11.444 1.00 89.06 71 LEU A C 1
ATOM 555 O O . LEU A 1 71 ? 5.189 -7.207 -10.871 1.00 89.06 71 LEU A O 1
ATOM 559 N N . CYS A 1 72 ? 6.377 -7.666 -12.711 1.00 86.69 72 CYS A N 1
ATOM 560 C CA . CYS A 1 72 ? 5.254 -8.067 -13.525 1.00 86.69 72 CYS A CA 1
ATOM 561 C C . CYS A 1 72 ? 5.627 -9.372 -14.243 1.00 86.69 72 CYS A C 1
ATOM 563 O O . CYS A 1 72 ? 6.061 -9.337 -15.385 1.00 86.69 72 CYS A O 1
ATOM 565 N N . PRO A 1 73 ? 5.411 -10.542 -13.620 1.00 68.31 73 PRO A N 1
ATOM 566 C CA . PRO A 1 73 ? 5.710 -11.834 -14.248 1.00 68.31 73 PRO A CA 1
ATOM 567 C C . PRO A 1 73 ? 4.937 -12.059 -15.561 1.00 68.31 73 PRO A C 1
ATOM 569 O O . PRO A 1 73 ? 5.412 -12.736 -16.466 1.00 68.31 73 PRO A O 1
ATOM 572 N N . SER A 1 74 ? 3.759 -11.438 -15.692 1.00 61.44 74 SER A N 1
ATOM 573 C CA . SER A 1 74 ? 2.969 -11.392 -16.929 1.00 61.44 74 SER A CA 1
ATOM 574 C C . SER A 1 74 ? 3.290 -10.176 -17.810 1.00 61.44 74 SER A C 1
ATOM 576 O O . SER A 1 74 ? 2.631 -9.985 -18.832 1.00 61.44 74 SER A O 1
ATOM 578 N N . ALA A 1 75 ? 4.256 -9.322 -17.440 1.00 58.75 75 ALA A N 1
ATOM 579 C CA . ALA A 1 75 ? 4.596 -8.131 -18.217 1.00 58.75 75 ALA A CA 1
ATOM 580 C C . ALA A 1 75 ? 5.106 -8.485 -19.595 1.00 58.75 75 ALA A C 1
ATOM 582 O O . ALA A 1 75 ? 4.775 -7.743 -20.499 1.00 58.75 75 ALA A O 1
ATOM 583 N N . GLN A 1 76 ? 5.814 -9.596 -19.813 1.00 57.84 76 GLN A N 1
ATOM 584 C CA . GLN A 1 76 ? 6.182 -9.972 -21.183 1.00 57.84 76 GLN A CA 1
ATOM 585 C C . GLN A 1 76 ? 4.941 -10.087 -22.088 1.00 57.84 76 GLN A C 1
ATOM 587 O O . GLN A 1 76 ? 4.943 -9.569 -23.202 1.00 57.84 76 GLN A O 1
ATOM 592 N N . ALA A 1 77 ? 3.853 -10.684 -21.583 1.00 57.03 77 ALA A N 1
ATOM 593 C CA . ALA A 1 77 ? 2.588 -10.793 -22.310 1.00 57.03 77 ALA A CA 1
ATOM 594 C C . ALA A 1 77 ? 1.840 -9.448 -22.404 1.00 57.03 77 ALA A C 1
ATOM 596 O O . ALA A 1 77 ? 1.247 -9.139 -23.434 1.00 57.03 77 ALA A O 1
ATOM 597 N N . ILE A 1 78 ? 1.890 -8.619 -21.355 1.00 59.78 78 ILE A N 1
ATOM 598 C CA . ILE A 1 78 ? 1.220 -7.308 -21.314 1.00 59.78 78 ILE A CA 1
ATOM 599 C C . ILE A 1 78 ? 1.964 -6.258 -22.149 1.00 59.78 78 ILE A C 1
ATOM 601 O O . ILE A 1 78 ? 1.316 -5.443 -22.784 1.00 59.78 78 ILE A O 1
ATOM 605 N N . ILE A 1 79 ? 3.296 -6.272 -22.185 1.00 60.97 79 ILE A N 1
ATOM 606 C CA . ILE A 1 79 ? 4.135 -5.400 -23.017 1.00 60.97 79 ILE A CA 1
ATOM 607 C C . ILE A 1 79 ? 3.895 -5.732 -24.487 1.00 60.97 79 ILE A C 1
ATOM 609 O O . ILE A 1 79 ? 3.670 -4.809 -25.263 1.00 60.97 79 ILE A O 1
ATOM 613 N N . ALA A 1 80 ? 3.851 -7.022 -24.845 1.00 59.66 80 ALA A N 1
ATOM 614 C CA . ALA A 1 80 ? 3.515 -7.467 -26.198 1.00 59.66 80 ALA A CA 1
ATOM 615 C C . ALA A 1 80 ? 2.096 -7.038 -26.626 1.00 59.66 80 ALA A C 1
ATOM 617 O O . ALA A 1 80 ? 1.892 -6.631 -27.765 1.00 59.66 80 ALA A O 1
ATOM 618 N N . ALA A 1 81 ? 1.124 -7.065 -25.708 1.00 57.44 81 ALA A N 1
ATOM 619 C CA . ALA A 1 81 ? -0.233 -6.582 -25.972 1.00 57.44 81 ALA A CA 1
ATOM 620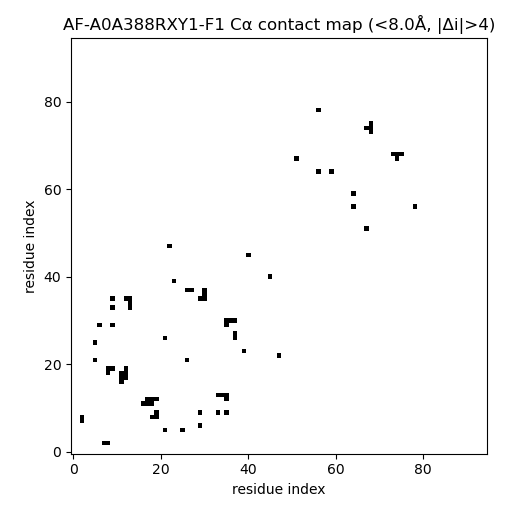 C C . ALA A 1 81 ? -0.351 -5.042 -25.949 1.00 57.44 81 ALA A C 1
ATOM 622 O O . ALA A 1 81 ? -1.178 -4.467 -26.651 1.00 57.44 81 ALA A O 1
ATOM 623 N N . ALA A 1 82 ? 0.466 -4.348 -25.152 1.00 58.94 82 ALA A N 1
ATOM 624 C CA . ALA A 1 82 ? 0.452 -2.892 -25.019 1.00 58.94 82 ALA A CA 1
ATOM 625 C C . ALA A 1 82 ? 1.177 -2.181 -26.167 1.00 58.94 82 ALA A C 1
ATOM 627 O O . ALA A 1 82 ? 0.842 -1.036 -26.455 1.00 58.94 82 ALA A O 1
ATOM 628 N N . SER A 1 83 ? 2.122 -2.837 -26.851 1.00 58.53 83 SER A N 1
ATOM 629 C CA . SER A 1 83 ? 2.679 -2.332 -28.113 1.00 58.53 83 SER A CA 1
ATOM 630 C C . SER A 1 83 ? 1.638 -2.237 -29.234 1.00 58.53 83 SER A C 1
ATOM 632 O O . SER A 1 83 ? 1.830 -1.445 -30.153 1.00 58.53 83 SER A O 1
ATOM 634 N N . ASP A 1 84 ? 0.530 -2.977 -29.125 1.00 53.88 84 ASP A N 1
ATOM 635 C CA . ASP A 1 84 ? -0.617 -2.923 -30.044 1.00 53.88 84 ASP A CA 1
ATOM 636 C C . ASP A 1 84 ? -1.638 -1.825 -29.672 1.00 53.88 84 ASP A C 1
ATOM 638 O O . ASP A 1 84 ? -2.524 -1.476 -30.454 1.00 53.88 84 ASP A O 1
ATOM 642 N N . LEU A 1 85 ? -1.517 -1.233 -28.476 1.00 52.06 85 LEU A N 1
ATOM 643 C CA . LEU A 1 85 ? -2.377 -0.144 -28.027 1.00 52.06 85 LEU A CA 1
ATOM 644 C C . LEU A 1 85 ? -1.775 1.198 -28.468 1.00 52.06 85 LEU A C 1
ATOM 646 O O . LEU A 1 85 ? -0.748 1.637 -27.950 1.00 52.06 85 LEU A O 1
ATOM 650 N N . ALA A 1 86 ? -2.429 1.863 -29.427 1.00 52.09 86 ALA A N 1
ATOM 651 C CA . ALA A 1 86 ? -2.022 3.174 -29.937 1.00 52.09 86 ALA A CA 1
ATOM 652 C C . ALA A 1 86 ? -1.690 4.172 -28.799 1.00 52.09 86 ALA A C 1
ATOM 654 O O . ALA A 1 86 ? -2.385 4.199 -27.778 1.00 52.09 86 ALA A O 1
ATOM 655 N N . PRO A 1 87 ? -0.653 5.021 -28.952 1.00 56.72 87 PRO A N 1
ATOM 656 C CA . PRO A 1 87 ? -0.182 5.884 -27.874 1.00 56.72 87 PRO A CA 1
ATOM 657 C C . PRO A 1 87 ? -1.275 6.852 -27.408 1.00 56.72 87 PRO A C 1
ATOM 659 O O . PRO A 1 87 ? -1.816 7.625 -28.200 1.00 56.72 87 PRO A O 1
ATOM 662 N N . SER A 1 88 ? -1.563 6.845 -26.102 1.00 56.34 88 SER A N 1
ATOM 663 C CA . SER A 1 88 ? -2.538 7.750 -25.489 1.00 56.34 88 SER A CA 1
ATOM 664 C C . SER A 1 88 ? -2.198 9.218 -25.793 1.00 56.34 88 SER A C 1
ATOM 666 O O . SER A 1 88 ? -1.036 9.622 -25.639 1.00 56.34 88 SER A O 1
ATOM 668 N N . PRO A 1 89 ? -3.182 10.048 -26.193 1.00 47.66 89 PRO A N 1
ATOM 669 C CA . PRO A 1 89 ? -2.945 11.450 -26.508 1.00 47.66 89 PRO A CA 1
ATOM 670 C C . PRO A 1 89 ? -2.367 12.168 -25.286 1.00 47.66 89 PRO A C 1
ATOM 672 O O . PRO A 1 89 ? -2.848 12.015 -24.161 1.00 47.66 89 PRO A O 1
ATOM 675 N N . ARG A 1 90 ? -1.296 12.945 -25.500 1.00 64.56 90 ARG A N 1
ATOM 676 C CA . ARG A 1 90 ? -0.614 13.694 -24.436 1.00 64.56 90 ARG A CA 1
ATOM 677 C C . ARG A 1 90 ? -1.626 14.608 -23.748 1.00 64.56 90 ARG A C 1
ATOM 679 O O . ARG A 1 90 ? -2.147 15.525 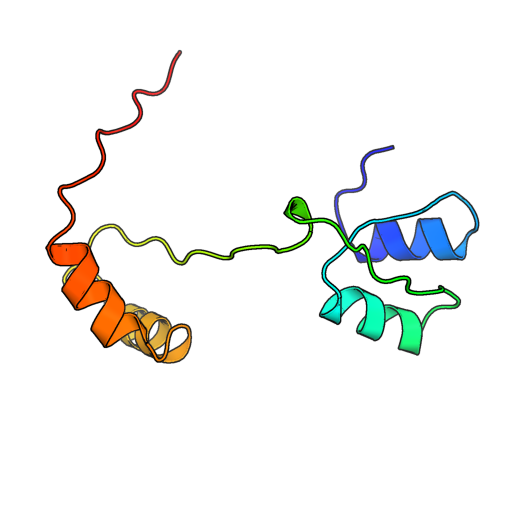-24.380 1.00 64.56 90 ARG A O 1
ATOM 686 N N . LEU A 1 91 ? -1.870 14.384 -22.456 1.00 57.94 91 LEU A N 1
ATOM 687 C CA . LEU A 1 91 ? -2.706 15.262 -21.642 1.00 57.94 91 LEU A CA 1
ATOM 688 C C . LEU A 1 91 ? -2.060 16.658 -21.639 1.00 57.94 91 LEU A C 1
ATOM 690 O O . LEU A 1 91 ? -1.014 16.877 -21.022 1.00 57.94 91 LEU A O 1
ATOM 694 N N . ARG A 1 92 ? -2.634 17.591 -22.404 1.00 56.34 92 ARG A N 1
ATOM 695 C CA . ARG A 1 92 ? -2.172 18.979 -22.485 1.00 56.34 92 ARG A CA 1
ATOM 696 C C . ARG A 1 92 ? -2.338 19.573 -21.085 1.00 56.34 92 ARG A C 1
ATOM 698 O O . ARG A 1 92 ? -3.466 19.669 -20.606 1.00 56.34 92 ARG A O 1
ATOM 705 N N . ARG A 1 93 ? -1.230 19.904 -20.405 1.00 53.38 93 ARG A N 1
ATOM 706 C CA . ARG A 1 93 ? -1.268 20.575 -19.095 1.00 53.38 93 ARG A CA 1
ATOM 707 C C . ARG A 1 93 ? -2.127 21.834 -19.246 1.00 53.38 93 ARG A C 1
ATOM 709 O O . ARG A 1 93 ? -1.748 22.728 -19.998 1.00 53.38 93 ARG A O 1
ATOM 716 N N . ARG A 1 94 ? -3.300 21.862 -18.606 1.00 52.47 94 ARG A N 1
ATOM 717 C CA . ARG A 1 94 ? -4.096 23.085 -18.478 1.00 52.47 94 ARG A CA 1
ATOM 718 C C . ARG A 1 94 ? -3.340 24.008 -17.522 1.00 52.47 94 ARG A C 1
ATOM 720 O O . ARG A 1 94 ? -3.067 23.608 -16.392 1.00 52.47 94 ARG A O 1
ATOM 727 N N . SER A 1 95 ? -2.921 25.145 -18.068 1.00 64.94 95 SER A N 1
ATOM 728 C CA . SER A 1 95 ? -2.416 26.337 -17.380 1.00 64.94 95 SER A CA 1
ATOM 729 C C . SER A 1 95 ? -3.474 26.949 -16.479 1.00 64.94 95 SER A C 1
ATOM 731 O O . SER A 1 95 ? -4.648 26.925 -16.922 1.00 64.94 95 SER A O 1
#

Foldseek 3Di:
DDDDDPVVQQVCVLVVNDHDQDDPVVVVVVVVPGPHDDDDDPDPVSDDDDDDDDPALVPDDPVVNVVQCVVCVCVVVVNVVVVVPPDDPPPDPDD

pLDDT: mean 82.88, std 15.15, range [47.66, 96.19]

Mean predicted aligned error: 9.35 Å

Secondary structure (DSSP, 8-state):
---SSHHHHHHHHHTTS------HHHHHHHTTTSS--------GGG-PPP----S-STTS-HHHHHHHHHH-TTHHHHHHHHTTSPPPPP-----

Sequence (95 aa):
MQVNSYDAVCLMVESDMGIGILPVSLAQRYARTMAIRVVRLDAPWAHRKLNLCIRSYEALPVAARKLVDHLCPSAQAIIAAASDLAPSPRLRRRS

Solvent-accessible surface area (backbone atoms only — not comparable to full-atom values): 6484 Å² total; per-residue (Å²): 139,89,70,98,45,72,66,60,41,49,53,39,34,52,67,72,72,54,84,79,88,75,61,68,73,56,49,58,56,48,44,74,80,44,84,53,88,86,74,89,72,93,50,86,81,66,65,81,82,85,81,89,87,74,96,50,76,85,80,42,57,70,69,57,45,54,49,49,48,65,79,27,79,61,34,68,63,48,52,64,55,47,75,73,50,77,81,78,78,79,81,74,81,82,128